Protein AF-Q6V8V5-F1 (afdb_monomer_lite)

Structure (mmCIF, N/CA/C/O backbone):
data_AF-Q6V8V5-F1
#
_entry.id   AF-Q6V8V5-F1
#
loop_
_atom_site.group_PDB
_atom_site.id
_atom_site.type_symbol
_atom_site.label_atom_id
_atom_site.label_alt_id
_atom_site.label_comp_id
_atom_site.label_asym_id
_atom_site.label_entity_id
_atom_site.label_seq_id
_atom_site.pdbx_PDB_ins_code
_atom_site.Cartn_x
_atom_site.Cartn_y
_atom_site.Cartn_z
_atom_site.occupancy
_atom_site.B_iso_or_equiv
_atom_site.auth_seq_id
_atom_site.auth_comp_id
_atom_site.auth_asym_id
_atom_site.auth_atom_id
_atom_site.pdbx_PDB_model_num
ATOM 1 N N . GLY A 1 1 ? 14.335 -9.353 -6.548 1.00 67.81 1 GLY A N 1
ATOM 2 C CA . GLY A 1 1 ? 13.579 -9.388 -7.817 1.00 67.81 1 GLY A CA 1
ATOM 3 C C . GLY A 1 1 ? 12.212 -10.051 -7.705 1.00 67.81 1 GLY A C 1
ATOM 4 O O . GLY A 1 1 ? 11.240 -9.426 -8.092 1.00 67.81 1 GLY A O 1
ATOM 5 N N . LYS A 1 2 ? 12.101 -11.291 -7.195 1.00 86.25 2 LYS A N 1
ATOM 6 C CA . LYS A 1 2 ? 10.834 -12.058 -7.234 1.00 86.25 2 LYS A CA 1
ATOM 7 C C . LYS A 1 2 ? 9.647 -11.368 -6.536 1.00 86.25 2 LYS A C 1
ATOM 9 O O . LYS A 1 2 ? 8.577 -11.305 -7.121 1.00 86.25 2 LYS A O 1
ATOM 14 N N . GLY A 1 3 ? 9.843 -10.817 -5.332 1.00 94.12 3 GLY A N 1
ATOM 15 C CA . GLY A 1 3 ? 8.779 -10.114 -4.595 1.00 94.12 3 GLY A CA 1
ATOM 16 C C . GLY A 1 3 ? 8.219 -8.906 -5.352 1.00 94.12 3 GLY A C 1
ATOM 17 O O . GLY A 1 3 ? 7.013 -8.798 -5.512 1.00 94.12 3 GLY A O 1
ATOM 18 N N . PHE A 1 4 ? 9.105 -8.087 -5.922 1.00 94.50 4 PHE A N 1
ATOM 19 C CA . PHE A 1 4 ? 8.741 -6.912 -6.719 1.00 94.50 4 PHE A CA 1
ATOM 20 C C . PHE A 1 4 ? 7.829 -7.263 -7.905 1.00 94.50 4 PHE A C 1
ATOM 22 O O . PHE A 1 4 ? 6.783 -6.651 -8.096 1.00 94.50 4 PHE A O 1
ATOM 29 N N . TRP A 1 5 ? 8.184 -8.296 -8.675 1.00 95.56 5 TRP A N 1
ATOM 30 C CA . TRP A 1 5 ? 7.370 -8.730 -9.815 1.00 95.56 5 TRP A CA 1
ATOM 31 C C . TRP A 1 5 ? 6.059 -9.397 -9.401 1.00 95.56 5 TRP A C 1
ATOM 33 O O . TRP A 1 5 ? 5.052 -9.225 -10.084 1.00 95.56 5 TRP A O 1
ATOM 43 N N . ASN A 1 6 ? 6.050 -10.130 -8.285 1.00 96.12 6 ASN A N 1
ATOM 44 C CA . ASN A 1 6 ? 4.822 -10.711 -7.749 1.00 96.12 6 ASN A CA 1
ATOM 45 C C . ASN A 1 6 ? 3.821 -9.625 -7.336 1.00 96.12 6 ASN A C 1
ATOM 47 O O . ASN A 1 6 ? 2.633 -9.763 -7.611 1.00 96.12 6 ASN A O 1
ATOM 51 N N . GLU A 1 7 ? 4.302 -8.552 -6.710 1.00 96.06 7 GLU A N 1
ATOM 52 C CA . GLU A 1 7 ? 3.479 -7.420 -6.280 1.00 96.06 7 GLU A CA 1
ATOM 53 C C . GLU A 1 7 ? 2.887 -6.680 -7.487 1.00 96.06 7 GLU A C 1
ATOM 55 O O . GLU A 1 7 ? 1.668 -6.532 -7.571 1.00 96.06 7 GLU A O 1
ATOM 60 N N . ILE A 1 8 ? 3.714 -6.343 -8.488 1.00 95.56 8 ILE A N 1
ATOM 61 C CA . ILE A 1 8 ? 3.242 -5.748 -9.753 1.00 95.56 8 ILE A CA 1
ATOM 62 C C . ILE A 1 8 ? 2.177 -6.627 -10.404 1.00 95.56 8 ILE A C 1
ATOM 64 O O . ILE A 1 8 ? 1.131 -6.126 -10.816 1.00 95.56 8 ILE A O 1
ATOM 68 N N . ARG A 1 9 ? 2.433 -7.936 -10.498 1.00 95.44 9 ARG A N 1
ATOM 69 C CA . ARG A 1 9 ? 1.504 -8.879 -11.120 1.00 95.44 9 ARG A CA 1
ATOM 70 C C . ARG A 1 9 ? 0.159 -8.885 -10.403 1.00 95.44 9 ARG A C 1
ATOM 72 O O . ARG A 1 9 ? -0.862 -8.672 -11.049 1.00 95.44 9 ARG A O 1
ATOM 79 N N . ALA A 1 10 ? 0.167 -9.062 -9.083 1.00 95.88 10 ALA A N 1
ATOM 80 C CA . ALA A 1 10 ? -1.053 -9.107 -8.284 1.00 95.88 10 ALA A CA 1
ATOM 81 C C . ALA A 1 10 ? -1.880 -7.821 -8.433 1.00 95.88 10 ALA A C 1
ATOM 83 O O . ALA A 1 10 ? -3.085 -7.883 -8.659 1.00 95.88 10 ALA A O 1
ATOM 84 N N . LEU A 1 11 ? -1.234 -6.657 -8.373 1.00 95.50 11 LEU A N 1
ATOM 85 C CA . LEU A 1 11 ? -1.912 -5.359 -8.440 1.00 95.50 11 LEU A CA 1
ATOM 86 C C . LEU A 1 11 ? -2.342 -4.956 -9.856 1.00 95.50 11 LEU A C 1
AT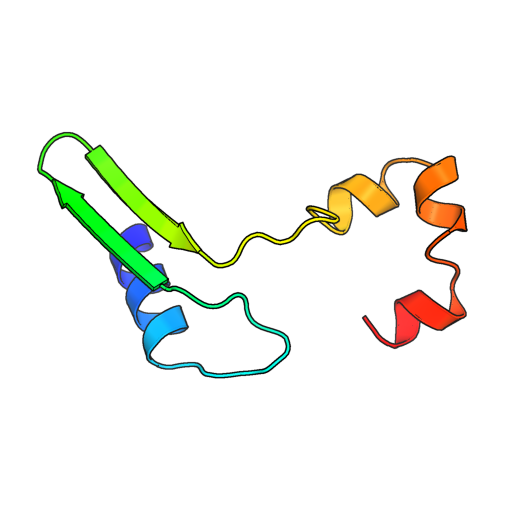OM 88 O O . LEU A 1 11 ? -3.218 -4.110 -10.013 1.00 95.50 11 LEU A O 1
ATOM 92 N N . THR A 1 12 ? -1.734 -5.545 -10.887 1.00 92.81 12 THR A N 1
ATOM 93 C CA . THR A 1 12 ? -2.155 -5.347 -12.282 1.00 92.81 12 THR A CA 1
ATOM 94 C C . THR A 1 12 ? -3.347 -6.239 -12.624 1.00 92.81 12 THR A C 1
ATOM 96 O O . THR A 1 12 ? -4.267 -5.808 -13.318 1.00 92.81 12 THR A O 1
ATOM 99 N N . GLU A 1 13 ? -3.339 -7.482 -12.140 1.00 94.94 13 GLU A N 1
ATOM 100 C CA . GLU A 1 13 ? -4.386 -8.470 -12.416 1.00 94.94 13 GLU A CA 1
ATOM 101 C C . GLU A 1 13 ? -5.647 -8.236 -11.562 1.00 94.94 13 GLU A C 1
ATOM 103 O O . GLU A 1 13 ? -6.759 -8.512 -12.016 1.00 94.94 13 GLU A O 1
ATOM 108 N N . ILE A 1 14 ? -5.509 -7.690 -10.347 1.00 94.44 14 ILE A N 1
ATOM 109 C CA . ILE A 1 14 ? -6.629 -7.475 -9.426 1.00 94.44 14 ILE A CA 1
ATOM 110 C C . ILE A 1 14 ? -7.084 -6.013 -9.454 1.00 94.44 14 ILE A C 1
ATOM 112 O O . ILE A 1 14 ? -6.341 -5.099 -9.108 1.00 94.44 14 ILE A O 1
ATOM 116 N N . ARG A 1 15 ? -8.362 -5.788 -9.779 1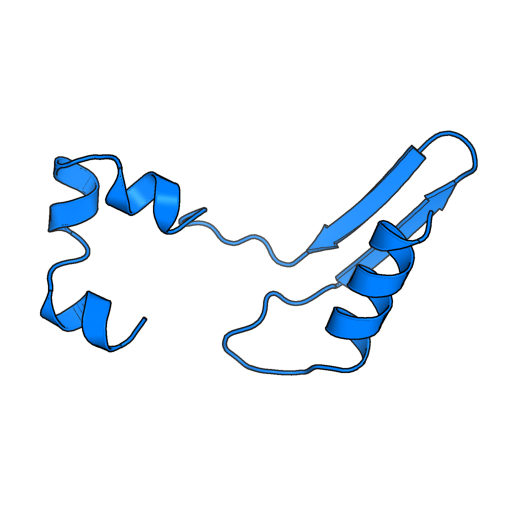.00 90.88 15 ARG A N 1
ATOM 117 C CA . ARG A 1 15 ? -9.014 -4.473 -9.677 1.00 90.88 15 ARG A CA 1
ATOM 118 C C . ARG A 1 15 ? -10.187 -4.550 -8.709 1.00 90.88 15 ARG A C 1
ATOM 120 O O . ARG A 1 15 ? -11.232 -5.100 -9.042 1.00 90.88 15 ARG A O 1
ATOM 127 N N . HIS A 1 16 ? -10.019 -3.984 -7.516 1.00 94.62 16 HIS A N 1
ATOM 128 C CA . HIS A 1 16 ? -11.051 -3.963 -6.482 1.00 94.62 16 HIS A CA 1
ATOM 129 C C . HIS A 1 16 ? -11.010 -2.654 -5.690 1.00 94.62 16 HIS A C 1
ATOM 131 O O . HIS A 1 16 ? -9.944 -2.093 -5.474 1.00 94.62 16 HIS A O 1
ATOM 137 N N . ARG A 1 17 ? -12.166 -2.193 -5.201 1.00 92.88 17 ARG A N 1
ATOM 138 C CA . ARG A 1 17 ? -12.306 -0.923 -4.461 1.00 92.88 17 ARG A CA 1
ATOM 139 C C . ARG A 1 17 ? -11.563 -0.859 -3.116 1.00 92.88 17 ARG A C 1
ATOM 141 O O . ARG A 1 17 ? -11.384 0.229 -2.593 1.00 92.88 17 ARG A O 1
ATOM 148 N N . ASN A 1 18 ? -11.173 -2.011 -2.565 1.00 93.44 18 ASN A N 1
ATOM 149 C CA . ASN A 1 18 ? -10.452 -2.127 -1.286 1.00 93.44 18 ASN A CA 1
ATOM 150 C C . ASN A 1 18 ? -8.966 -2.488 -1.476 1.00 93.44 18 ASN A C 1
ATOM 152 O O . ASN A 1 18 ? -8.309 -2.899 -0.525 1.00 93.44 18 ASN A O 1
ATOM 156 N N . ILE A 1 19 ? -8.453 -2.422 -2.708 1.00 95.06 19 ILE A N 1
ATOM 157 C CA . ILE A 1 19 ? -7.050 -2.702 -3.022 1.00 95.06 19 ILE A CA 1
ATOM 158 C C . ILE A 1 19 ? -6.444 -1.436 -3.606 1.00 95.06 19 ILE A C 1
ATOM 160 O O . ILE A 1 19 ? -7.004 -0.859 -4.536 1.00 95.06 19 ILE A O 1
ATOM 164 N N . VAL A 1 20 ? -5.295 -1.043 -3.054 1.00 94.38 20 VAL A N 1
ATOM 165 C CA . VAL A 1 20 ? -4.579 0.161 -3.466 1.00 94.38 20 VAL A CA 1
ATOM 166 C C . VAL A 1 20 ? -4.229 0.099 -4.951 1.00 94.38 20 VAL A C 1
ATOM 168 O O . VAL A 1 20 ? -3.666 -0.885 -5.439 1.00 94.38 20 VAL A O 1
ATOM 171 N N . LYS A 1 21 ? -4.560 1.150 -5.693 1.00 94.50 21 LYS A N 1
ATOM 172 C CA . LYS A 1 21 ? -4.262 1.224 -7.121 1.00 94.50 21 LYS A CA 1
ATOM 173 C C . LYS A 1 21 ? -2.765 1.419 -7.363 1.00 94.50 21 LYS A C 1
ATOM 175 O O . LYS A 1 21 ? -2.163 2.380 -6.888 1.00 94.50 21 LYS A O 1
ATOM 180 N N . LEU A 1 22 ? -2.185 0.549 -8.188 1.00 96.50 22 LEU A N 1
ATOM 181 C CA . LEU A 1 22 ? -0.866 0.754 -8.784 1.00 96.50 22 LEU A CA 1
ATOM 182 C C . LEU A 1 22 ? -0.998 1.665 -10.015 1.00 96.50 22 LEU A C 1
ATOM 184 O O . LEU A 1 22 ? -1.755 1.366 -10.940 1.00 96.50 22 LEU A O 1
ATOM 188 N N . TYR A 1 23 ? -0.258 2.771 -10.041 1.00 95.50 23 TYR A N 1
ATOM 189 C CA . TYR A 1 23 ? -0.153 3.651 -11.209 1.00 95.50 23 TYR A CA 1
ATOM 190 C C . TYR A 1 23 ? 0.986 3.252 -12.145 1.00 95.50 23 TYR A C 1
ATOM 192 O O . TYR A 1 23 ? 0.880 3.441 -13.355 1.00 95.50 23 TYR A O 1
ATOM 200 N N . GLY A 1 24 ? 2.067 2.697 -11.603 1.00 96.00 24 GLY A N 1
ATOM 201 C CA . GLY A 1 24 ? 3.209 2.259 -12.393 1.00 96.00 24 GLY A CA 1
ATOM 202 C C . GLY A 1 24 ? 4.374 1.812 -11.525 1.00 96.00 24 GLY A C 1
ATOM 203 O O . GLY A 1 24 ? 4.278 1.747 -10.301 1.00 96.00 24 GLY A O 1
ATOM 204 N N . PHE A 1 25 ? 5.495 1.504 -12.164 1.00 96.50 25 PHE A N 1
ATOM 205 C CA . PHE A 1 25 ? 6.710 1.077 -11.486 1.00 96.50 25 PHE A CA 1
ATOM 206 C C . PHE A 1 25 ? 7.953 1.526 -12.253 1.00 96.50 25 PHE A C 1
ATOM 208 O O . PHE A 1 25 ? 7.905 1.769 -13.457 1.00 96.50 25 PHE A O 1
ATOM 215 N N . CYS A 1 26 ? 9.081 1.588 -11.553 1.00 95.19 26 CYS A N 1
ATOM 216 C CA . CYS A 1 26 ? 10.405 1.709 -12.144 1.00 95.19 26 CYS A CA 1
ATOM 217 C C . CYS A 1 26 ? 11.226 0.478 -11.773 1.00 95.19 26 CYS A C 1
ATOM 219 O O . CYS A 1 26 ? 11.314 0.112 -10.601 1.00 95.19 26 CYS A O 1
ATOM 221 N N . SER A 1 27 ? 11.841 -0.147 -12.775 1.00 94.81 27 SER A N 1
ATOM 222 C CA . SER A 1 27 ? 12.769 -1.261 -12.597 1.00 94.81 27 SER A CA 1
ATOM 223 C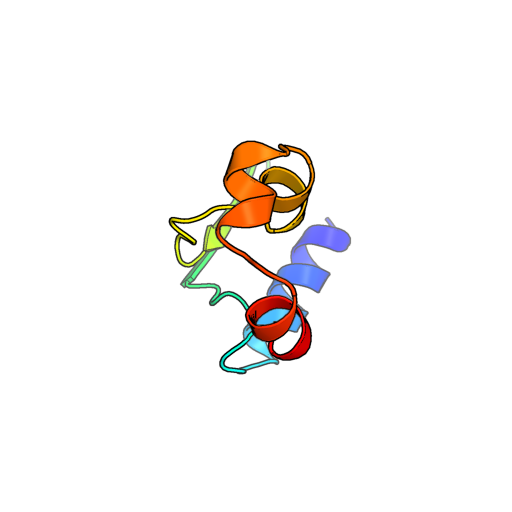 C . SER A 1 27 ? 14.105 -0.893 -13.227 1.00 94.81 27 SER A C 1
ATOM 225 O O . SER A 1 27 ? 14.287 -1.029 -14.435 1.00 94.81 27 SER A O 1
ATOM 227 N N . HIS A 1 28 ? 15.044 -0.434 -12.405 1.00 92.81 28 HIS A N 1
ATOM 228 C CA . HIS A 1 28 ? 16.406 -0.110 -12.811 1.00 92.81 28 HIS A CA 1
ATOM 229 C C . HIS A 1 28 ? 17.412 -0.994 -12.066 1.00 92.81 28 HIS A C 1
ATOM 231 O O . HIS A 1 28 ? 17.145 -1.482 -10.970 1.00 92.81 28 HIS A O 1
ATOM 237 N N . HIS A 1 29 ? 18.610 -1.170 -12.627 1.00 88.31 29 HIS A N 1
ATOM 238 C CA . HIS A 1 29 ? 19.617 -2.087 -12.077 1.00 88.31 29 HIS A CA 1
ATOM 239 C C . HIS A 1 29 ? 20.068 -1.745 -10.638 1.00 88.31 29 HIS A C 1
ATOM 241 O O . HIS A 1 29 ? 20.547 -2.617 -9.921 1.00 88.31 29 HIS A O 1
ATOM 247 N N . ARG A 1 30 ? 19.943 -0.477 -10.223 1.00 92.31 30 ARG A N 1
ATOM 248 C CA . ARG A 1 30 ? 20.297 0.016 -8.876 1.00 92.31 30 ARG A CA 1
ATOM 249 C C . ARG A 1 30 ? 19.093 0.202 -7.960 1.00 92.31 30 ARG A C 1
ATOM 251 O O . ARG A 1 30 ? 19.225 0.043 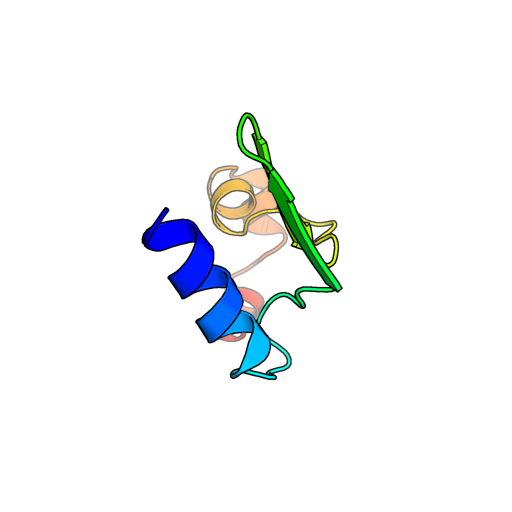-6.752 1.00 92.31 30 ARG A O 1
ATOM 258 N N . HIS A 1 31 ? 17.945 0.566 -8.524 1.00 91.00 31 HIS A N 1
ATOM 259 C CA . HIS A 1 31 ? 16.767 0.956 -7.760 1.00 91.00 31 HIS A CA 1
ATOM 260 C C . HIS A 1 31 ? 15.511 0.426 -8.433 1.00 91.00 31 HIS A C 1
ATOM 262 O O . HIS A 1 31 ? 15.376 0.456 -9.655 1.00 91.00 31 HIS A O 1
ATOM 268 N N . SER A 1 32 ? 14.574 -0.041 -7.622 1.00 94.44 32 SER A N 1
ATOM 269 C CA . SER A 1 32 ? 13.248 -0.433 -8.076 1.00 94.44 32 SER A CA 1
ATOM 270 C C . SER A 1 32 ? 12.226 0.159 -7.121 1.00 94.44 32 SER A C 1
ATOM 272 O O . SER A 1 32 ? 12.425 0.108 -5.908 1.00 94.44 32 SER A O 1
ATOM 274 N N . PHE A 1 33 ? 11.168 0.753 -7.661 1.00 95.31 33 PHE A N 1
ATOM 275 C CA . PHE A 1 33 ? 10.115 1.382 -6.869 1.00 95.31 33 PHE A CA 1
ATOM 276 C C . PHE A 1 33 ? 8.760 1.263 -7.560 1.00 95.31 33 PHE A C 1
ATOM 278 O O . PHE A 1 33 ? 8.675 1.084 -8.776 1.00 95.31 33 PHE A O 1
ATOM 285 N N . LEU A 1 34 ? 7.709 1.352 -6.754 1.00 96.50 34 LEU A N 1
ATOM 286 C CA . LEU A 1 34 ? 6.313 1.235 -7.157 1.00 96.50 34 LEU A CA 1
ATOM 287 C C . LEU A 1 34 ? 5.622 2.572 -6.889 1.00 96.50 34 L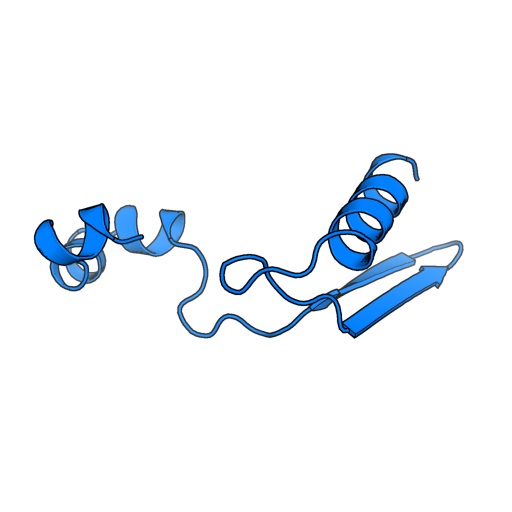EU A C 1
ATOM 289 O O . LEU A 1 34 ? 5.912 3.237 -5.894 1.00 96.50 34 LEU A O 1
ATOM 293 N N . VAL A 1 35 ? 4.741 2.977 -7.798 1.00 97.06 35 VAL A N 1
ATOM 294 C CA . VAL A 1 35 ? 3.983 4.226 -7.709 1.00 97.06 35 VAL A CA 1
ATOM 295 C C . VAL A 1 35 ? 2.525 3.873 -7.464 1.00 97.06 35 VAL A C 1
ATOM 297 O O . VAL A 1 35 ? 1.874 3.290 -8.330 1.00 97.06 35 VAL A O 1
ATOM 300 N N . TYR A 1 36 ? 2.025 4.238 -6.289 1.00 95.69 36 TYR A N 1
ATOM 301 C CA . TYR A 1 36 ? 0.689 3.906 -5.800 1.00 95.69 36 TYR A CA 1
ATOM 302 C C . TYR A 1 36 ? -0.215 5.128 -5.718 1.00 95.69 36 TYR A C 1
ATOM 304 O O . TYR A 1 36 ? 0.263 6.265 -5.677 1.00 95.69 36 TYR A O 1
ATOM 312 N N . GLU A 1 37 ? -1.522 4.895 -5.623 1.00 94.88 37 GLU A N 1
ATOM 313 C CA . GLU A 1 37 ? -2.393 5.895 -5.018 1.00 94.88 37 GLU A CA 1
ATOM 314 C C . GLU A 1 37 ? -1.985 6.165 -3.571 1.00 94.88 37 GLU A C 1
ATOM 316 O O . GLU A 1 37 ? -1.593 5.270 -2.819 1.00 94.88 37 GLU A O 1
ATOM 321 N N . PHE A 1 38 ? -2.036 7.439 -3.201 1.00 95.31 38 PHE A N 1
ATOM 322 C CA . PHE A 1 38 ? -1.689 7.870 -1.864 1.00 95.31 38 PHE A CA 1
ATOM 323 C C . PHE A 1 38 ? -2.882 7.660 -0.931 1.00 95.31 38 PHE A C 1
ATOM 325 O O . PHE A 1 38 ? -3.973 8.166 -1.186 1.00 95.31 38 PHE A O 1
ATOM 332 N N . VAL A 1 39 ? -2.660 6.930 0.161 1.00 94.69 39 VAL A N 1
ATOM 333 C CA . VAL A 1 39 ? -3.657 6.719 1.214 1.00 94.69 39 VAL A CA 1
ATOM 334 C C . VAL A 1 39 ? -3.396 7.732 2.321 1.00 94.69 39 VAL A C 1
ATOM 336 O O . VAL A 1 39 ? -2.502 7.545 3.142 1.00 94.69 39 VAL A O 1
ATOM 339 N N . GLU A 1 40 ? -4.177 8.811 2.331 1.00 93.25 40 GLU A N 1
ATOM 340 C CA . GLU A 1 40 ? -3.959 9.982 3.193 1.00 93.25 40 GLU A CA 1
ATOM 341 C C . GLU A 1 40 ? -3.925 9.651 4.688 1.00 93.25 40 GLU A C 1
ATOM 343 O O . GLU A 1 40 ? -3.078 10.151 5.422 1.00 93.25 40 GLU A O 1
ATOM 348 N N . ILE A 1 41 ? -4.803 8.750 5.130 1.00 90.31 41 ILE A N 1
ATOM 349 C CA . ILE A 1 41 ? -4.934 8.365 6.544 1.00 90.31 41 ILE A CA 1
ATOM 350 C C . ILE A 1 41 ? -3.853 7.333 6.945 1.00 90.31 41 ILE A C 1
ATOM 352 O O . ILE A 1 41 ? -3.724 6.955 8.107 1.00 90.31 41 ILE A O 1
ATOM 356 N N . GLY A 1 42 ? -3.027 6.884 5.995 1.00 91.62 42 GLY A N 1
ATOM 357 C CA . GLY A 1 42 ? -1.934 5.954 6.251 1.00 91.62 42 GLY A CA 1
ATOM 358 C C . GLY A 1 42 ? -2.405 4.542 6.604 1.00 91.62 42 GLY A C 1
ATOM 359 O O . GLY A 1 42 ? -3.413 4.050 6.096 1.00 91.62 42 GLY A O 1
ATOM 360 N N . SER A 1 43 ? -1.623 3.842 7.432 1.00 93.50 43 SER A N 1
ATOM 361 C CA . SER A 1 43 ? -1.885 2.437 7.747 1.00 93.50 43 SER A CA 1
ATOM 362 C C . SER A 1 43 ? -2.882 2.287 8.892 1.00 93.50 43 SER A C 1
ATOM 364 O O . SER A 1 43 ? -2.771 2.930 9.936 1.00 93.50 43 SER A O 1
ATOM 366 N N . LEU A 1 44 ? -3.812 1.343 8.737 1.00 92.62 44 LEU A N 1
ATOM 367 C CA . LEU A 1 44 ? -4.739 0.987 9.807 1.00 92.62 44 LEU A CA 1
ATOM 368 C C . LEU A 1 44 ? -3.991 0.554 11.075 1.00 92.62 44 LEU A C 1
ATOM 370 O O . LEU A 1 44 ? -4.373 0.939 12.170 1.00 92.62 44 LEU A O 1
ATOM 374 N N . ALA A 1 45 ? -2.892 -0.192 10.937 1.00 94.50 45 ALA A N 1
ATOM 375 C CA . ALA A 1 45 ? -2.074 -0.601 12.075 1.00 94.50 45 ALA A CA 1
ATOM 376 C C . ALA A 1 45 ? -1.545 0.600 12.880 1.00 94.50 45 ALA A C 1
ATOM 378 O O . ALA A 1 45 ? -1.583 0.564 14.107 1.00 94.50 45 ALA A O 1
ATOM 379 N N . ALA A 1 46 ? -1.105 1.673 12.211 1.00 93.38 46 ALA A N 1
ATOM 380 C CA . ALA A 1 46 ? -0.636 2.880 12.888 1.00 93.38 46 ALA A CA 1
ATOM 381 C C . ALA A 1 46 ? -1.773 3.574 13.651 1.00 93.38 46 ALA A C 1
ATOM 383 O O . ALA A 1 46 ? -1.606 3.879 14.831 1.00 93.38 46 ALA A O 1
ATOM 384 N N . ILE A 1 47 ? -2.939 3.730 13.018 1.00 92.88 47 ILE A N 1
ATOM 385 C CA . ILE A 1 47 ? -4.135 4.314 13.649 1.00 92.88 47 ILE A CA 1
ATOM 386 C C . ILE A 1 47 ? -4.547 3.502 14.882 1.00 92.88 47 ILE A C 1
ATOM 388 O O . ILE A 1 47 ? -4.812 4.047 15.949 1.00 92.88 47 ILE A O 1
ATOM 392 N N . LEU A 1 48 ? -4.577 2.174 14.752 1.00 92.56 48 LEU A N 1
ATOM 393 C CA . LEU A 1 48 ? -5.011 1.279 15.822 1.00 92.56 48 LEU A CA 1
ATOM 394 C C . LEU A 1 48 ? -4.004 1.160 16.968 1.00 92.56 48 LEU A C 1
ATOM 396 O O . LEU A 1 48 ? -4.394 0.750 18.058 1.00 92.56 48 LEU A O 1
ATOM 400 N N . SER A 1 49 ? -2.739 1.512 16.734 1.00 93.44 49 SER A N 1
ATOM 401 C CA . SER A 1 49 ? -1.687 1.487 17.755 1.00 93.44 49 SER A CA 1
ATOM 402 C C . SER A 1 49 ? -1.709 2.686 18.708 1.00 93.44 49 SER A C 1
ATOM 404 O O . SER A 1 49 ? -1.005 2.668 19.715 1.00 93.44 49 SER A O 1
ATOM 406 N N . LYS A 1 50 ? -2.493 3.728 18.404 1.00 92.38 50 LYS A N 1
ATOM 407 C CA . LYS A 1 50 ? -2.569 4.960 19.193 1.00 92.38 50 LYS A CA 1
ATOM 408 C C . LYS A 1 50 ? -3.966 5.123 19.771 1.00 92.38 50 LYS A C 1
ATOM 410 O O . LYS A 1 50 ? -4.917 5.307 19.020 1.00 92.38 50 LYS A O 1
ATOM 415 N N . ASP A 1 51 ? -4.080 5.122 21.095 1.00 88.56 51 ASP A N 1
ATOM 416 C CA . ASP A 1 51 ? -5.373 5.113 21.790 1.00 88.56 51 ASP A CA 1
ATOM 417 C C . ASP A 1 51 ? -6.320 6.243 21.367 1.00 88.56 51 ASP A C 1
ATOM 419 O O . ASP A 1 51 ? -7.516 6.006 21.212 1.00 88.56 51 ASP A O 1
ATOM 423 N N . GLU A 1 52 ? -5.813 7.456 21.135 1.00 89.56 52 GLU A N 1
ATOM 424 C CA . GLU A 1 52 ? -6.661 8.573 20.698 1.00 89.56 52 GLU A CA 1
ATOM 425 C C . GLU A 1 52 ? -7.159 8.405 19.253 1.00 89.56 52 GLU A C 1
ATOM 427 O O . GLU A 1 52 ? -8.356 8.523 18.997 1.00 89.56 52 GLU A O 1
ATOM 432 N N . GLU A 1 53 ? -6.289 8.032 18.308 1.00 87.19 53 GLU A N 1
ATOM 433 C CA . GLU A 1 53 ? -6.683 7.796 16.906 1.00 87.19 53 GLU A CA 1
ATOM 434 C C . GLU A 1 53 ? -7.580 6.547 16.774 1.00 87.19 53 GLU A C 1
ATOM 436 O O . GLU A 1 53 ? -8.521 6.500 15.978 1.00 87.19 53 GLU A O 1
ATOM 441 N N . ALA A 1 54 ? -7.351 5.541 17.618 1.00 89.38 54 ALA A N 1
ATOM 442 C CA . ALA A 1 54 ? -8.144 4.325 17.693 1.00 89.38 54 ALA A CA 1
ATOM 443 C C . ALA A 1 54 ? -9.601 4.589 18.119 1.00 89.38 54 ALA A C 1
ATOM 445 O O . ALA A 1 54 ? -10.499 3.867 17.660 1.00 89.38 54 ALA A O 1
ATOM 446 N N . LYS A 1 55 ? -9.856 5.600 18.965 1.00 88.12 55 LYS A N 1
ATOM 447 C CA . LYS A 1 55 ? -11.215 5.996 19.386 1.00 88.12 55 LYS A CA 1
ATOM 448 C C . LYS A 1 55 ? -12.026 6.586 18.227 1.00 88.12 55 LYS A C 1
ATOM 450 O O . LYS A 1 55 ? -13.213 6.276 18.108 1.00 88.12 55 LYS A O 1
ATOM 455 N N . GLU A 1 56 ? -11.392 7.345 17.332 1.00 86.31 56 GLU A N 1
ATOM 456 C CA . GLU A 1 56 ? -12.032 7.936 16.138 1.00 86.31 56 GLU A CA 1
ATOM 457 C C . GLU A 1 56 ? -12.553 6.869 15.155 1.00 86.31 56 GLU A C 1
ATOM 459 O O . GLU A 1 56 ? -13.602 7.016 14.501 1.00 86.31 56 GLU A O 1
ATOM 464 N N . VAL A 1 57 ? -11.853 5.731 15.104 1.00 86.94 57 VAL A N 1
ATOM 465 C CA . VAL A 1 57 ? -12.245 4.522 14.369 1.00 86.94 57 VAL A CA 1
ATOM 466 C C . VAL A 1 57 ? -12.968 3.550 15.307 1.00 86.94 57 VAL A C 1
ATOM 468 O O . VAL A 1 57 ? -12.578 2.394 15.451 1.00 86.94 57 VAL A O 1
ATOM 471 N N . GLY A 1 58 ? -14.015 4.015 15.995 1.00 86.50 58 GLY A N 1
ATOM 472 C CA . GLY A 1 58 ? -14.787 3.211 16.953 1.00 86.50 58 GLY A CA 1
ATOM 473 C C . GLY A 1 58 ? -15.323 1.878 16.392 1.00 86.50 58 GLY A C 1
ATOM 474 O O . GLY A 1 58 ? -15.389 1.667 15.180 1.00 86.50 58 GLY A O 1
ATOM 475 N N . TRP A 1 59 ? -15.755 0.966 17.275 1.00 87.50 59 TRP A N 1
ATOM 476 C CA . TRP A 1 59 ? -16.051 -0.440 16.931 1.00 87.50 59 TRP A CA 1
ATOM 477 C C . TRP A 1 59 ? -17.000 -0.630 15.739 1.00 87.50 59 TRP A C 1
ATOM 479 O O . TRP A 1 59 ? -16.742 -1.450 14.864 1.00 87.50 59 TRP A O 1
ATOM 489 N N . ARG A 1 60 ? -18.062 0.180 15.644 1.00 88.06 60 ARG A N 1
ATOM 490 C CA . ARG A 1 60 ? -19.018 0.110 14.523 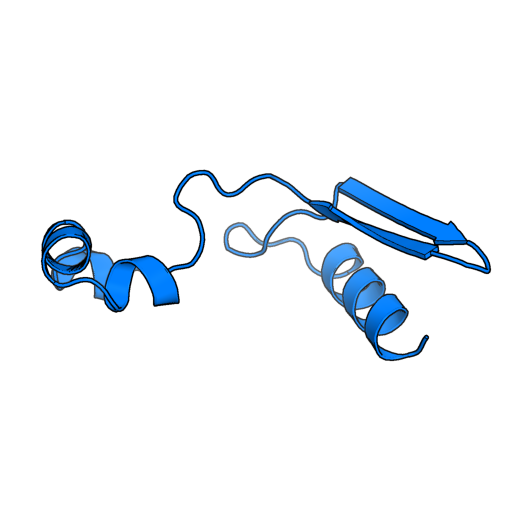1.00 88.06 60 ARG A CA 1
ATOM 491 C C . ARG A 1 60 ? -18.371 0.369 13.158 1.00 88.06 60 ARG A C 1
ATOM 493 O O . ARG A 1 60 ? -18.800 -0.224 12.176 1.00 88.06 60 ARG A O 1
ATOM 500 N N . LYS A 1 61 ? -17.359 1.244 13.087 1.00 88.06 61 LYS A N 1
ATOM 501 C CA . LYS A 1 61 ? -16.603 1.485 11.849 1.00 88.06 61 LYS A CA 1
ATOM 502 C C . LYS A 1 61 ? -15.679 0.304 11.548 1.00 88.06 61 LYS A C 1
ATOM 504 O O . LYS A 1 61 ? -15.632 -0.122 10.404 1.00 88.06 61 LYS A O 1
ATOM 509 N N . ARG A 1 62 ? -15.030 -0.272 12.570 1.00 87.12 62 ARG A N 1
ATOM 510 C CA . ARG A 1 62 ? -14.074 -1.391 12.426 1.00 87.12 62 ARG A CA 1
ATOM 511 C C . ARG A 1 62 ? -14.667 -2.650 11.809 1.00 87.12 62 ARG A C 1
ATOM 513 O O . ARG A 1 62 ? -13.952 -3.355 11.123 1.00 87.12 62 ARG A O 1
ATOM 520 N N . VAL A 1 63 ? -15.951 -2.920 12.037 1.00 89.81 63 VAL A N 1
ATOM 521 C CA . VAL A 1 63 ? -16.640 -4.089 11.456 1.00 89.81 63 VAL A CA 1
ATOM 522 C C . VAL A 1 63 ? -16.776 -3.990 9.928 1.00 89.81 63 VAL A C 1
ATOM 524 O O . VAL A 1 63 ? -16.930 -5.009 9.266 1.00 89.81 63 VAL A O 1
ATOM 527 N N . ASN A 1 64 ? -16.722 -2.775 9.373 1.00 85.38 64 ASN A N 1
ATOM 528 C CA . ASN A 1 64 ? -16.884 -2.514 7.940 1.00 85.38 64 ASN A CA 1
ATOM 529 C C . ASN A 1 64 ? -15.565 -2.175 7.224 1.00 85.38 64 ASN A C 1
ATOM 531 O O . ASN A 1 64 ? -15.602 -1.844 6.038 1.00 85.38 64 ASN A O 1
ATOM 535 N N . ILE A 1 65 ? -14.441 -2.190 7.949 1.00 82.94 65 ILE A N 1
ATOM 536 C CA . ILE A 1 65 ? -13.091 -2.103 7.375 1.00 82.94 65 ILE A CA 1
ATOM 537 C C . ILE A 1 65 ? -12.681 -3.509 6.948 1.00 82.94 65 ILE A C 1
ATOM 539 O O . ILE A 1 65 ? -12.225 -3.650 5.793 1.00 82.94 65 ILE A O 1
#

Radius of gyration: 15.65 Å; chains: 1; bounding box: 39×22×35 Å

Organism: Malus domestica (NCBI:txid3750)

pLDDT: mean 92.08, std 4.57, range [67.81, 97.06]

Foldseek 3Di:
DVVLVVVVVVLVVDDDPPDWHWPDWDDDPVDIDTDTPDDPVPDPVVLCVDPVSVVVCDPVNVVVD

Secondary structure (DSSP, 8-state):
-HHHHHHHHHHHH---TTSPPEEEEEE-SS-EEEEE---TT--HHHHHTSHHHHHHT-HHHHTT-

Sequence (65 aa):
GKGFWNEIRALTEIRHRNIVKLYGFCSHHRHSFLVYEFVEIGSLAAILSKDEEAKEVGWRKRVNI

InterPro domains:
  IPR000719 Protein kinase domain [PS50011] (1-65)
  IPR001245 Serine-threonine/tyrosine-protein kinase, catalytic domain [PF07714] (3-57)
  IPR011009 Protein kinase-like domain superfamily [SSF56112] (3-54)
  IPR051420 Ser/Thr Protein Kinases with Diverse Regulatory Roles [PTHR48005] (2-65)